Protein AF-A0A2P5DIG5-F1 (afdb_monomer_lite)

InterPro domains:
  IPR003653 Ulp1 protease family, C-terminal catalytic domain [PF02902] (7-115)
  IPR003653 Ulp1 protease family, C-terminal catalytic domain [PS50600] (1-116)
  IPR038765 Papain-like cysteine peptidase superfamily [SSF54001] (11-98)

Sequence (116 aa):
MDRFRQSFTTIDTYFANYVETAWKEFKNSGEKVDWDQQSALQKYILGGCLACSFSWIEIDQVYIPVNVETLEHWILLVLDISTRTITVYNSSKGDKDDDTIIREKIEPMATLLPFC

Secondary structure (DSSP, 8-state):
--TT---EEE--TTHHHHHHHHHHHHHHTTS---GGG-HHHHHHHTT-SSTTPPPGGG-SEEEEEEEEGGGTEEEEEEEETTTTEEEEE--S---HHHHHHHHHHHHHHHHH----

Radius of gyration: 14.73 Å; chains: 1; bounding box: 36×41×35 Å

Structure (mmCIF, N/CA/C/O backbone):
data_AF-A0A2P5DIG5-F1
#
_entry.id   AF-A0A2P5DIG5-F1
#
loop_
_atom_site.group_PDB
_atom_site.id
_atom_site.type_symbol
_atom_site.label_atom_id
_atom_site.label_alt_id
_atom_site.label_comp_id
_atom_site.label_asym_id
_atom_site.label_entity_id
_atom_site.label_seq_id
_atom_site.pdbx_PDB_ins_code
_atom_site.Cartn_x
_atom_site.Cartn_y
_atom_site.Cartn_z
_atom_site.occupancy
_atom_site.B_iso_or_equiv
_atom_site.auth_seq_id
_atom_site.auth_comp_id
_atom_site.auth_asym_id
_atom_site.auth_atom_id
_atom_site.pdbx_PDB_model_num
ATOM 1 N N . MET A 1 1 ? -7.169 -27.993 -13.687 1.00 44.69 1 MET A N 1
ATOM 2 C CA . MET A 1 1 ? -7.194 -26.531 -13.886 1.00 44.69 1 MET A CA 1
ATOM 3 C C . MET A 1 1 ? -5.774 -26.024 -13.709 1.00 44.69 1 MET A C 1
ATOM 5 O O . MET A 1 1 ? -5.098 -26.489 -12.797 1.00 44.69 1 MET A O 1
ATOM 9 N N . ASP A 1 2 ? -5.306 -25.223 -14.664 1.00 48.91 2 ASP A N 1
ATOM 10 C CA . ASP A 1 2 ? -3.900 -24.878 -14.906 1.00 48.91 2 ASP A CA 1
ATOM 11 C C . ASP A 1 2 ? -3.187 -24.232 -13.714 1.00 48.91 2 ASP A C 1
ATOM 13 O O . ASP A 1 2 ? -3.587 -23.187 -13.213 1.00 48.91 2 ASP A O 1
ATOM 17 N N . ARG A 1 3 ? -2.065 -24.832 -13.308 1.00 53.56 3 ARG A N 1
ATOM 18 C CA . ARG A 1 3 ? -1.220 -24.426 -12.173 1.00 53.56 3 ARG A CA 1
ATOM 19 C C . ARG A 1 3 ? -0.260 -23.260 -12.511 1.00 53.56 3 ARG A C 1
ATOM 21 O O . ARG A 1 3 ? 0.795 -23.153 -11.902 1.00 53.56 3 ARG A O 1
ATOM 28 N N . PHE A 1 4 ? -0.580 -22.423 -13.505 1.00 57.84 4 PHE A N 1
ATOM 29 C CA . PHE A 1 4 ? 0.348 -21.407 -14.046 1.00 57.84 4 PHE A CA 1
ATOM 30 C C . PHE A 1 4 ? -0.240 -20.003 -14.243 1.00 57.84 4 PHE A C 1
ATOM 32 O O . PHE A 1 4 ? 0.433 -19.145 -14.809 1.00 57.84 4 PHE A O 1
ATOM 39 N N . ARG A 1 5 ? -1.470 -19.729 -13.796 1.00 72.56 5 ARG A N 1
ATOM 40 C CA . ARG A 1 5 ? -2.054 -18.389 -13.922 1.00 72.56 5 ARG A CA 1
ATOM 41 C C . ARG A 1 5 ? -2.133 -17.740 -12.546 1.00 72.56 5 ARG A C 1
ATOM 43 O O . ARG A 1 5 ? -3.006 -18.091 -11.765 1.00 72.56 5 ARG A O 1
ATOM 50 N N . GLN A 1 6 ? -1.202 -16.829 -12.271 1.00 83.38 6 GLN A N 1
ATOM 51 C CA . GLN A 1 6 ? -1.273 -15.954 -11.104 1.00 83.38 6 GLN A CA 1
ATOM 52 C C . GLN A 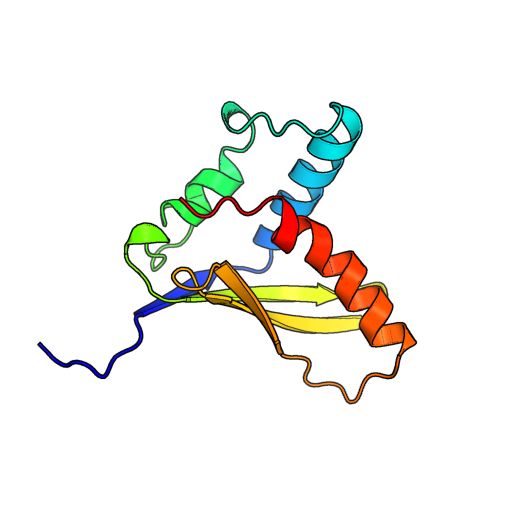1 6 ? -2.541 -15.101 -11.207 1.00 83.38 6 GLN A C 1
ATOM 54 O O . GLN A 1 6 ? -2.788 -14.463 -12.236 1.00 83.38 6 GLN A O 1
ATOM 59 N N . SER A 1 7 ? -3.357 -15.141 -10.164 1.00 92.50 7 SER A N 1
ATOM 60 C CA . SER A 1 7 ? -4.584 -14.365 -10.030 1.00 92.50 7 SER A CA 1
ATOM 61 C C . SER A 1 7 ? -4.283 -13.029 -9.358 1.00 92.50 7 SER A C 1
ATOM 63 O O . SER A 1 7 ? -3.473 -12.950 -8.435 1.00 92.50 7 SER A O 1
ATOM 65 N N . PHE A 1 8 ? -4.897 -11.953 -9.846 1.00 93.31 8 PHE A N 1
ATOM 66 C CA . PHE A 1 8 ? -4.587 -10.622 -9.351 1.00 93.31 8 PHE A CA 1
ATOM 67 C C . PHE A 1 8 ? -5.727 -9.630 -9.536 1.00 93.31 8 PHE A C 1
ATOM 69 O O . PHE A 1 8 ? -6.609 -9.817 -10.375 1.00 93.31 8 PHE A O 1
ATOM 76 N N . THR A 1 9 ? -5.647 -8.528 -8.794 1.00 93.62 9 THR A N 1
ATOM 77 C CA . THR A 1 9 ? -6.433 -7.318 -9.044 1.00 93.62 9 THR A CA 1
ATOM 78 C C . THR A 1 9 ? -5.524 -6.097 -9.071 1.00 93.62 9 THR A C 1
ATOM 80 O O . THR A 1 9 ? -4.463 -6.076 -8.449 1.00 93.62 9 THR A O 1
ATOM 83 N N . THR A 1 10 ? -5.950 -5.053 -9.770 1.00 93.94 10 THR A N 1
ATOM 84 C CA . THR A 1 10 ? -5.333 -3.727 -9.696 1.00 93.94 10 THR A CA 1
ATOM 85 C C . THR A 1 10 ? -6.315 -2.784 -9.028 1.00 93.94 10 THR A C 1
ATOM 87 O O . THR A 1 10 ? -7.510 -2.835 -9.324 1.00 93.94 10 THR A O 1
ATOM 90 N N . ILE A 1 11 ? -5.827 -1.954 -8.113 1.00 93.19 11 ILE A N 1
ATOM 91 C CA . ILE A 1 11 ? -6.629 -0.902 -7.487 1.00 93.19 11 ILE A CA 1
ATOM 92 C C . ILE A 1 11 ? -6.266 0.461 -8.065 1.00 93.19 11 ILE A C 1
ATOM 94 O O . ILE A 1 11 ? -5.246 0.614 -8.737 1.00 93.19 11 ILE A O 1
ATOM 98 N N . ASP A 1 12 ? -7.136 1.440 -7.853 1.00 93.75 12 ASP A N 1
ATOM 99 C CA . ASP A 1 12 ? -6.920 2.784 -8.364 1.00 93.75 12 ASP A CA 1
ATOM 100 C C . ASP A 1 12 ? -5.975 3.605 -7.473 1.00 93.75 12 ASP A C 1
ATOM 102 O O . ASP A 1 12 ? -5.489 3.169 -6.426 1.00 93.75 12 ASP A O 1
ATOM 106 N N . THR A 1 13 ? -5.714 4.82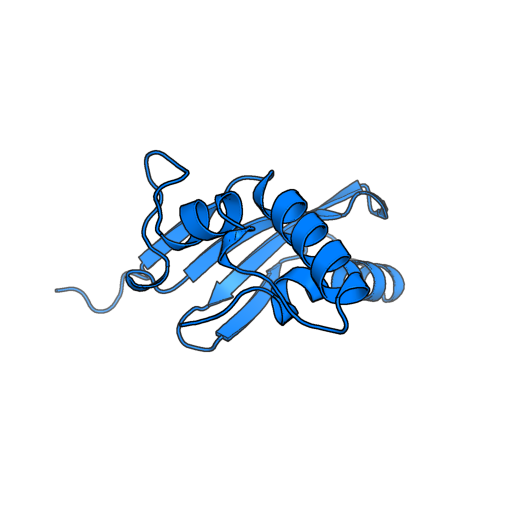9 -7.914 1.00 91.50 13 THR A N 1
ATOM 107 C CA . THR A 1 13 ? -4.798 5.758 -7.256 1.00 91.50 13 THR A CA 1
ATOM 108 C C . THR A 1 13 ? -5.375 6.395 -5.991 1.00 91.50 13 THR A C 1
ATOM 110 O O . THR A 1 13 ? -4.627 7.010 -5.233 1.00 91.50 13 THR A O 1
ATOM 113 N N . TYR A 1 14 ? -6.686 6.291 -5.745 1.00 92.88 14 TYR A N 1
ATOM 114 C CA . TYR A 1 14 ? -7.319 6.848 -4.546 1.00 92.88 14 TYR A CA 1
ATOM 115 C C . TYR A 1 14 ? -7.095 5.972 -3.320 1.00 92.88 14 TYR A C 1
ATOM 117 O O . TYR A 1 14 ? -7.125 6.483 -2.199 1.00 92.88 14 TYR A O 1
ATOM 125 N N . PHE A 1 15 ? -6.839 4.676 -3.514 1.00 93.25 15 PHE A N 1
ATOM 126 C CA . PHE A 1 15 ? -6.603 3.740 -2.420 1.00 93.25 15 PHE A CA 1
ATOM 127 C C . PHE A 1 15 ? -5.556 4.236 -1.414 1.00 93.25 15 PHE A C 1
ATOM 129 O O . PHE A 1 15 ? -5.798 4.215 -0.207 1.00 93.25 15 PHE A O 1
ATOM 136 N N . ALA A 1 16 ? -4.420 4.738 -1.908 1.00 92.06 16 ALA A N 1
ATOM 137 C CA . ALA A 1 16 ? -3.334 5.227 -1.063 1.00 92.06 16 ALA A CA 1
ATOM 138 C C . ALA A 1 16 ? -3.790 6.350 -0.112 1.00 92.06 16 ALA A C 1
ATOM 140 O O . ALA A 1 16 ? -3.419 6.350 1.059 1.00 92.06 16 ALA A O 1
ATOM 141 N N . ASN A 1 17 ? -4.671 7.242 -0.570 1.00 91.62 17 ASN A N 1
ATOM 142 C CA . ASN A 1 17 ? -5.186 8.353 0.235 1.00 91.62 17 ASN A CA 1
ATOM 143 C C . ASN A 1 17 ? -6.086 7.866 1.382 1.00 91.62 17 ASN A C 1
ATOM 145 O O . ASN A 1 17 ? -6.078 8.435 2.479 1.00 91.62 17 ASN A O 1
ATOM 149 N N . TYR A 1 18 ? -6.857 6.798 1.152 1.00 93.06 18 TYR A N 1
ATOM 150 C CA . TYR A 1 18 ? -7.653 6.172 2.207 1.00 93.06 18 TYR A CA 1
ATOM 151 C C . TYR A 1 18 ? -6.758 5.516 3.265 1.00 93.06 18 TYR A C 1
ATOM 153 O O . TYR A 1 18 ? -7.009 5.690 4.457 1.00 93.06 18 TYR A O 1
ATOM 161 N N . VAL A 1 19 ? -5.679 4.841 2.851 1.00 93.56 19 VAL A N 1
ATOM 162 C CA . VAL A 1 19 ? -4.694 4.267 3.785 1.00 93.56 19 VAL A CA 1
ATOM 163 C C . VAL A 1 19 ? -4.015 5.366 4.606 1.00 93.56 19 VAL A C 1
ATOM 165 O O . VAL A 1 19 ? -3.877 5.232 5.818 1.00 93.56 19 VAL A O 1
ATOM 168 N N . GLU A 1 20 ? -3.644 6.489 3.991 1.00 92.06 20 GLU A N 1
ATOM 169 C CA . GLU A 1 20 ? -3.063 7.626 4.717 1.00 92.06 20 GLU A CA 1
ATOM 170 C C . GLU A 1 20 ? -4.013 8.243 5.743 1.00 92.06 20 GLU A C 1
ATOM 172 O O . GLU A 1 20 ? -3.580 8.705 6.802 1.00 92.06 20 GLU A O 1
ATOM 177 N N . THR A 1 21 ? -5.308 8.271 5.435 1.00 91.75 21 THR A N 1
ATOM 178 C CA . THR A 1 21 ? -6.329 8.772 6.359 1.00 91.75 21 THR A CA 1
ATOM 179 C C . THR A 1 21 ? -6.432 7.842 7.567 1.00 91.75 21 THR A C 1
ATOM 181 O O . THR A 1 21 ? -6.269 8.300 8.700 1.00 91.75 21 THR A O 1
ATOM 184 N N . ALA A 1 22 ? -6.544 6.533 7.325 1.00 92.06 22 ALA A N 1
ATOM 185 C CA . ALA A 1 22 ? -6.517 5.514 8.371 1.00 92.06 22 ALA A CA 1
ATOM 186 C C . ALA A 1 22 ? -5.222 5.562 9.205 1.00 92.06 22 ALA A C 1
ATOM 188 O O . ALA A 1 22 ? -5.250 5.367 10.416 1.00 92.06 22 ALA A O 1
ATOM 189 N N . TRP A 1 23 ? -4.079 5.890 8.592 1.00 93.31 23 TRP A N 1
ATOM 190 C CA . TRP A 1 23 ? -2.792 6.019 9.288 1.00 93.31 23 TRP A CA 1
ATOM 191 C C . TRP A 1 23 ? -2.747 7.179 10.267 1.00 93.31 23 TRP A C 1
ATOM 193 O O . TRP A 1 23 ? -2.198 7.056 11.365 1.00 93.31 23 TRP A O 1
ATOM 203 N N . LYS A 1 24 ? -3.337 8.315 9.897 1.00 91.81 24 LYS A N 1
ATOM 204 C CA . LYS A 1 24 ? -3.460 9.459 10.806 1.00 91.81 24 LYS A CA 1
ATOM 205 C C . LYS A 1 24 ? -4.312 9.083 12.020 1.00 91.81 24 LYS A C 1
ATOM 207 O O . LYS A 1 24 ? -3.928 9.390 13.145 1.00 91.81 24 LYS A O 1
ATOM 212 N N . GLU A 1 25 ? -5.414 8.371 11.807 1.00 90.44 25 GLU A N 1
ATOM 213 C CA . GLU A 1 25 ? -6.291 7.890 12.882 1.00 90.44 25 GLU A CA 1
ATOM 214 C C . GLU A 1 25 ? -5.609 6.839 13.769 1.00 90.44 25 GLU A C 1
ATOM 216 O O . GLU A 1 25 ? -5.670 6.933 14.996 1.00 90.44 25 GLU A O 1
ATOM 221 N N . PHE A 1 26 ? -4.883 5.893 13.169 1.00 91.06 26 PHE A N 1
ATOM 222 C CA . PHE A 1 26 ? -4.071 4.899 13.873 1.00 91.06 26 PHE A CA 1
ATOM 223 C C . PHE A 1 26 ? -3.045 5.553 14.805 1.00 91.06 26 PHE A C 1
ATOM 225 O O . PHE A 1 26 ? -2.959 5.201 15.981 1.00 91.06 26 PHE A O 1
ATOM 232 N N . LYS A 1 27 ? -2.308 6.561 14.323 1.00 91.44 27 LYS A N 1
ATOM 233 C CA . LYS A 1 27 ? -1.327 7.282 15.149 1.00 91.44 27 LYS A CA 1
ATOM 234 C C . LYS A 1 27 ? -1.983 8.085 16.274 1.00 91.44 27 LYS A C 1
ATOM 236 O O . LYS A 1 27 ? -1.460 8.123 17.384 1.00 91.44 27 LYS A O 1
ATOM 241 N N . ASN A 1 28 ? -3.140 8.693 16.017 1.00 90.62 28 ASN A N 1
ATOM 242 C CA . ASN A 1 28 ? -3.844 9.512 17.008 1.00 90.62 28 ASN A CA 1
ATOM 243 C C . ASN A 1 28 ? -4.543 8.690 18.106 1.00 90.62 28 ASN A C 1
ATOM 245 O O . ASN A 1 28 ? -4.791 9.207 19.192 1.00 90.62 28 ASN A O 1
ATOM 249 N N . SER A 1 29 ? -4.868 7.427 17.837 1.00 87.75 29 SER A N 1
ATOM 250 C CA . SER A 1 29 ? -5.612 6.536 18.742 1.00 87.75 29 SER A CA 1
ATOM 251 C C . SER A 1 29 ? -4.726 5.653 19.629 1.00 87.75 29 SER A C 1
ATOM 253 O O . SER A 1 29 ? -5.243 4.815 20.372 1.00 87.75 29 SER A O 1
ATOM 255 N N . GLY A 1 30 ? -3.402 5.827 19.570 1.00 85.94 30 GLY A N 1
ATOM 256 C CA . GLY A 1 30 ? -2.458 4.941 20.249 1.00 85.94 30 GLY A CA 1
ATOM 257 C C . GLY A 1 30 ? -2.382 3.568 19.581 1.00 85.94 30 GLY A C 1
ATOM 258 O O . GLY A 1 30 ? -2.483 2.552 20.266 1.00 85.94 30 GLY A O 1
ATOM 259 N N . GLU A 1 31 ? -2.232 3.562 18.253 1.00 85.06 31 GLU A N 1
ATOM 260 C CA . GLU A 1 31 ? -1.998 2.372 17.427 1.00 85.06 31 GLU A CA 1
ATOM 261 C C . GLU A 1 31 ? -3.196 1.411 17.353 1.00 85.06 31 GLU A C 1
ATOM 263 O O . GLU A 1 31 ? -3.050 0.187 17.334 1.00 85.06 31 GLU A O 1
ATOM 268 N N . LYS A 1 32 ? -4.418 1.958 17.289 1.00 82.81 32 LYS A N 1
ATOM 269 C CA . LYS A 1 32 ? -5.644 1.165 17.123 1.00 82.81 32 LYS A CA 1
ATOM 270 C C . LYS A 1 32 ? -6.439 1.622 15.909 1.00 82.81 32 LYS A C 1
ATOM 272 O O . LYS A 1 32 ? -6.966 2.725 15.872 1.00 82.81 32 LYS A O 1
ATOM 277 N N . VAL A 1 33 ? -6.579 0.745 14.921 1.00 81.88 33 VAL A N 1
ATOM 278 C CA . VAL A 1 33 ? -7.477 1.002 13.790 1.00 81.88 33 VAL A CA 1
ATOM 279 C C . VAL A 1 33 ? -8.894 0.596 14.179 1.00 81.88 33 VAL A C 1
ATOM 281 O O . VAL A 1 33 ? -9.139 -0.574 14.474 1.00 81.88 33 VAL A O 1
ATOM 284 N N . ASP A 1 34 ? -9.830 1.543 14.151 1.00 86.06 34 ASP A N 1
ATOM 285 C CA . ASP A 1 34 ? -11.259 1.229 14.164 1.00 86.06 34 ASP A CA 1
ATOM 286 C C . ASP A 1 34 ? -11.688 0.849 12.743 1.00 86.06 34 ASP A C 1
ATOM 288 O O . ASP A 1 34 ? -11.986 1.706 11.906 1.00 86.06 34 ASP A O 1
ATOM 292 N N . TRP A 1 35 ? -11.656 -0.452 12.450 1.00 84.31 35 TRP A N 1
ATOM 293 C CA . TRP A 1 35 ? -11.990 -0.961 11.124 1.00 84.31 35 TRP A CA 1
ATOM 294 C C . TRP A 1 35 ? -13.422 -0.635 10.717 1.00 84.31 35 TRP A C 1
ATOM 296 O O . TRP A 1 35 ? -13.633 -0.403 9.528 1.00 84.31 35 TRP A O 1
ATOM 306 N N . ASP A 1 36 ? -14.367 -0.529 11.655 1.00 84.56 36 ASP A N 1
ATOM 307 C CA . ASP A 1 36 ? -15.768 -0.206 11.354 1.00 84.56 36 ASP A CA 1
ATOM 308 C C . ASP A 1 36 ? -15.908 1.189 10.720 1.00 84.56 36 ASP A C 1
ATOM 310 O O . ASP A 1 36 ? -16.829 1.436 9.936 1.00 84.56 36 ASP A O 1
ATOM 314 N N . GLN A 1 37 ? -14.946 2.084 10.971 1.00 84.88 37 GLN A N 1
ATOM 315 C CA . GLN A 1 37 ? -14.880 3.411 10.352 1.00 84.88 37 GLN A CA 1
ATOM 316 C C . GLN A 1 37 ? -14.171 3.410 8.985 1.00 84.88 37 GLN A C 1
ATOM 318 O O . GLN A 1 37 ? -14.382 4.316 8.177 1.00 84.88 37 GLN A O 1
ATOM 323 N N . GLN A 1 38 ? -13.426 2.354 8.641 1.00 88.12 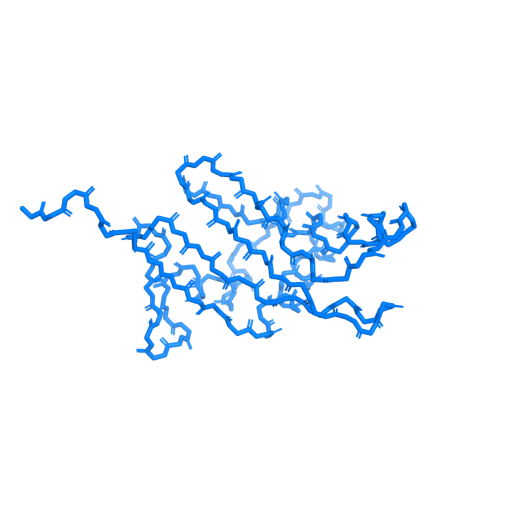38 GLN A N 1
ATOM 324 C CA . GLN A 1 38 ? -12.661 2.238 7.389 1.00 88.12 38 GLN A CA 1
ATOM 325 C C . GLN A 1 38 ? -13.459 1.618 6.228 1.00 88.12 38 GLN A C 1
ATOM 327 O O . GLN A 1 38 ? -12.937 0.825 5.439 1.00 88.12 38 GLN A O 1
ATOM 332 N N . SER A 1 39 ? -14.737 1.983 6.085 1.00 88.88 39 SER A N 1
ATOM 333 C CA . SER A 1 39 ? -15.652 1.364 5.107 1.00 88.88 39 SER A CA 1
ATOM 334 C C . SER A 1 39 ? -15.167 1.429 3.648 1.00 88.88 39 SER A C 1
ATOM 336 O O . SER A 1 39 ? -15.454 0.526 2.862 1.00 88.88 39 SER A O 1
ATOM 338 N N . ALA A 1 40 ? -14.411 2.467 3.271 1.00 90.38 40 ALA A N 1
ATOM 339 C CA . ALA A 1 40 ? -13.813 2.576 1.941 1.00 90.38 40 ALA A CA 1
ATOM 340 C C . ALA A 1 40 ? -12.722 1.515 1.725 1.00 90.38 40 ALA A C 1
ATOM 342 O O . ALA A 1 40 ? -12.785 0.774 0.746 1.00 90.38 40 ALA A O 1
ATOM 343 N N . LEU A 1 41 ? -11.775 1.383 2.661 1.00 91.31 41 LEU A N 1
ATOM 344 C CA . LEU A 1 41 ? -10.711 0.374 2.597 1.00 91.31 41 LEU A CA 1
ATOM 345 C C . LEU A 1 41 ? -11.283 -1.046 2.590 1.00 91.31 41 LEU A C 1
ATOM 347 O O . LEU A 1 41 ? -10.859 -1.871 1.782 1.00 91.31 41 LEU A O 1
ATOM 351 N N . GLN A 1 42 ? -12.307 -1.312 3.407 1.00 91.00 42 GLN A N 1
ATOM 352 C CA . GLN A 1 42 ? -12.987 -2.609 3.407 1.00 91.00 42 GLN A CA 1
ATOM 353 C C . GLN A 1 42 ? -13.586 -2.951 2.035 1.00 91.00 42 GLN A C 1
ATOM 355 O O . GLN A 1 42 ? -13.438 -4.076 1.563 1.00 91.00 42 GLN A O 1
ATOM 360 N N . LYS A 1 43 ? -14.222 -1.988 1.351 1.00 91.88 43 LYS A N 1
ATOM 361 C CA . LYS A 1 43 ? -14.782 -2.214 0.007 1.00 91.88 43 LYS A CA 1
ATOM 362 C C . LYS A 1 43 ? -13.713 -2.574 -1.021 1.00 91.88 43 LYS A C 1
ATOM 364 O O . LYS A 1 43 ? -13.994 -3.392 -1.892 1.00 91.88 43 LYS A O 1
ATOM 369 N N . TYR A 1 44 ? -12.511 -2.004 -0.929 1.00 92.81 44 TYR A N 1
ATOM 370 C CA . TYR A 1 44 ? -11.394 -2.410 -1.790 1.00 92.81 44 TYR A CA 1
ATOM 371 C C . TYR A 1 44 ? -10.962 -3.850 -1.516 1.00 92.81 44 TYR A C 1
ATOM 373 O O . TYR A 1 44 ? -10.852 -4.632 -2.459 1.00 92.81 44 TYR A O 1
ATOM 381 N N . ILE A 1 45 ? -10.774 -4.210 -0.243 1.00 90.81 45 ILE A N 1
ATOM 382 C CA . ILE A 1 45 ? -10.334 -5.553 0.173 1.00 90.81 45 ILE A CA 1
ATOM 383 C C . ILE A 1 45 ? -11.367 -6.621 -0.218 1.00 90.81 45 ILE A C 1
ATOM 385 O O . ILE A 1 45 ? -11.025 -7.715 -0.665 1.00 90.81 45 ILE A O 1
ATOM 389 N N . LEU A 1 46 ? -12.655 -6.298 -0.106 1.00 91.81 46 LEU A N 1
ATOM 390 C CA . LEU A 1 46 ? -13.753 -7.187 -0.486 1.00 91.81 46 LEU A CA 1
ATOM 391 C C . LEU A 1 46 ? -14.038 -7.195 -1.998 1.00 91.81 46 LEU A C 1
ATOM 393 O O . LEU A 1 46 ? 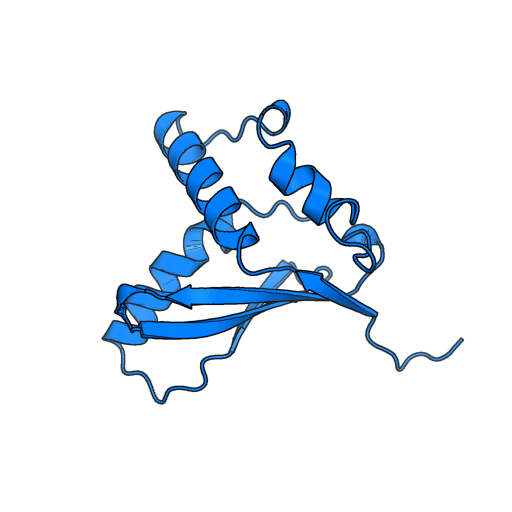-14.952 -7.889 -2.433 1.00 91.81 46 LEU A O 1
ATOM 397 N N . GLY A 1 47 ? -13.285 -6.440 -2.806 1.00 89.81 47 GLY A N 1
ATOM 398 C CA . GLY A 1 47 ? -13.477 -6.373 -4.258 1.00 89.81 47 GLY A CA 1
ATOM 399 C C . GLY A 1 47 ? -14.746 -5.636 -4.698 1.00 89.81 47 GLY A C 1
ATOM 400 O O . GLY A 1 47 ? -15.133 -5.716 -5.859 1.00 89.81 47 GLY A O 1
ATOM 401 N N . GLY A 1 48 ? -15.402 -4.902 -3.798 1.00 87.75 48 GLY A N 1
ATOM 402 C CA . GLY A 1 48 ? -16.652 -4.186 -4.067 1.00 87.75 48 GLY A CA 1
ATOM 403 C C . GLY A 1 48 ? -16.482 -2.749 -4.573 1.00 87.75 48 GLY A C 1
ATOM 404 O O . GLY A 1 48 ? -17.486 -2.072 -4.787 1.00 87.75 48 GLY A O 1
ATOM 405 N N . CYS A 1 49 ? -15.249 -2.247 -4.715 1.00 88.00 49 CYS A N 1
ATOM 406 C CA . CYS A 1 49 ? -15.011 -0.848 -5.094 1.00 88.00 49 CYS A CA 1
ATOM 407 C C . CYS A 1 49 ? -14.909 -0.615 -6.610 1.00 88.00 49 CYS A C 1
ATOM 409 O O . CYS A 1 49 ? -15.316 0.446 -7.082 1.00 88.00 49 CYS A O 1
ATOM 411 N N . LEU A 1 50 ? -14.376 -1.572 -7.379 1.00 89.00 50 LEU A N 1
ATOM 412 C CA . LEU A 1 50 ? -14.144 -1.430 -8.821 1.00 89.00 50 LEU A CA 1
ATOM 413 C C . LEU A 1 50 ? -14.913 -2.507 -9.599 1.00 89.00 50 LEU A C 1
ATOM 415 O O . LEU A 1 50 ? -15.094 -3.624 -9.129 1.00 89.00 50 LEU A O 1
ATOM 419 N N . ALA A 1 51 ? -15.339 -2.194 -10.826 1.00 82.56 51 ALA A N 1
ATOM 420 C CA . ALA A 1 51 ? -16.188 -3.087 -11.629 1.00 82.56 51 ALA A CA 1
ATOM 421 C C . ALA A 1 51 ? -15.554 -4.458 -11.951 1.00 82.56 51 ALA A C 1
ATOM 423 O O . ALA A 1 51 ? -16.275 -5.414 -12.219 1.00 82.56 51 ALA A O 1
ATOM 424 N N . CYS A 1 52 ? -14.222 -4.550 -11.917 1.00 81.94 52 CYS A N 1
ATOM 425 C CA . CYS A 1 52 ? -13.463 -5.776 -12.171 1.00 81.94 52 CYS A CA 1
ATOM 426 C C . CYS A 1 52 ? -12.519 -6.131 -11.008 1.00 81.94 52 CYS A C 1
ATOM 428 O O . CYS A 1 52 ? -11.540 -6.843 -11.232 1.00 81.94 52 CYS A O 1
ATOM 430 N N . SER A 1 53 ? -12.753 -5.603 -9.798 1.00 87.94 53 SER A N 1
ATOM 431 C CA . SER A 1 53 ? -11.953 -6.002 -8.637 1.00 87.94 53 SER A CA 1
ATOM 432 C C . SER A 1 53 ? -12.425 -7.330 -8.068 1.00 87.94 53 SER A C 1
ATOM 434 O O . SER A 1 53 ? -13.620 -7.596 -7.990 1.00 87.94 53 SER A O 1
ATOM 436 N N . PHE A 1 54 ? -11.468 -8.136 -7.627 1.00 90.50 54 PHE A N 1
ATOM 437 C CA . PHE A 1 54 ? -11.725 -9.363 -6.884 1.00 90.50 54 PHE A CA 1
ATOM 438 C C . PHE A 1 54 ? -11.490 -9.132 -5.398 1.00 90.50 54 PHE A C 1
ATOM 440 O O . PHE A 1 54 ? -10.713 -8.249 -5.014 1.00 90.50 54 PHE A O 1
ATOM 447 N N . SER A 1 55 ? -12.154 -9.928 -4.559 1.00 91.62 55 SER A N 1
ATOM 448 C CA . SER A 1 55 ? -11.815 -9.942 -3.142 1.00 91.62 55 SER A CA 1
ATOM 449 C C . SER A 1 55 ? -10.382 -10.431 -2.971 1.00 91.62 55 SER A C 1
ATOM 451 O O . SER A 1 55 ? -9.951 -11.379 -3.625 1.00 91.62 55 SER A O 1
ATOM 453 N N . TRP A 1 56 ? -9.642 -9.792 -2.069 1.00 91.81 56 TRP A N 1
ATOM 454 C CA . TRP A 1 56 ? -8.230 -10.086 -1.842 1.00 91.81 56 TRP A CA 1
ATOM 455 C C . TRP A 1 56 ? -8.003 -11.500 -1.288 1.00 91.81 56 TRP A C 1
ATOM 457 O O . TRP A 1 56 ? -6.897 -12.011 -1.388 1.00 91.81 56 TRP A O 1
ATOM 467 N N . ILE A 1 57 ? -9.043 -12.158 -0.759 1.00 88.44 57 ILE A N 1
ATOM 468 C CA . ILE A 1 57 ? -8.981 -13.556 -0.295 1.00 88.44 57 ILE A CA 1
ATOM 469 C C . ILE A 1 57 ? -9.009 -14.578 -1.444 1.00 88.44 57 ILE A C 1
ATOM 471 O O . ILE A 1 57 ? -8.739 -15.755 -1.221 1.00 88.44 57 ILE A O 1
ATOM 475 N N . GLU A 1 58 ? -9.383 -14.152 -2.653 1.00 90.50 58 GLU A N 1
ATOM 476 C CA . GLU A 1 58 ? -9.573 -15.022 -3.824 1.00 90.50 58 GLU A CA 1
ATOM 477 C C . GLU A 1 58 ? -8.420 -14.926 -4.831 1.00 90.50 58 GLU A C 1
ATOM 479 O O . GLU A 1 58 ? -8.442 -15.609 -5.856 1.00 90.50 58 GLU A O 1
ATOM 484 N N . ILE A 1 59 ? -7.437 -14.062 -4.565 1.00 91.75 59 ILE A N 1
ATOM 485 C CA . ILE A 1 59 ? -6.358 -13.726 -5.494 1.00 91.75 59 ILE A CA 1
ATOM 486 C C . ILE A 1 59 ? -4.983 -13.846 -4.845 1.00 91.75 59 ILE A C 1
ATOM 488 O O . ILE A 1 59 ? -4.837 -13.743 -3.630 1.00 91.75 59 ILE A O 1
ATOM 492 N N . ASP A 1 60 ? -3.958 -14.003 -5.676 1.00 93.50 60 ASP A N 1
ATOM 493 C CA . ASP A 1 60 ? -2.576 -14.111 -5.213 1.00 93.50 60 ASP A CA 1
ATOM 494 C C . ASP A 1 60 ? -1.963 -12.729 -4.944 1.00 93.50 60 ASP A C 1
ATOM 496 O O . ASP A 1 60 ? -1.222 -12.555 -3.973 1.00 93.50 60 ASP A O 1
ATOM 500 N N . GLN A 1 61 ? -2.248 -11.742 -5.808 1.00 94.44 61 GLN A N 1
ATOM 501 C CA . GLN A 1 61 ? -1.576 -10.440 -5.771 1.00 94.44 61 GLN A CA 1
ATOM 502 C C . GLN A 1 61 ? -2.488 -9.232 -5.993 1.00 94.44 61 GLN A C 1
ATOM 504 O O . GLN A 1 61 ? -3.427 -9.256 -6.790 1.00 94.44 61 GLN A O 1
ATOM 509 N N . VAL A 1 62 ? -2.143 -8.122 -5.341 1.00 94.38 62 VAL A N 1
ATOM 510 C CA . VAL A 1 62 ? -2.781 -6.817 -5.537 1.00 94.38 62 VAL A CA 1
ATOM 511 C C . VAL A 1 62 ? -1.749 -5.819 -6.053 1.00 94.38 62 VAL A C 1
ATOM 513 O O . VAL A 1 62 ? -0.714 -5.589 -5.427 1.00 94.38 62 VAL A O 1
ATOM 516 N N . TYR A 1 63 ? -2.056 -5.193 -7.185 1.00 95.25 63 TYR A N 1
ATOM 517 C CA . TYR A 1 63 ? -1.265 -4.118 -7.777 1.00 95.25 63 TYR A CA 1
ATOM 518 C C . TYR A 1 63 ? -1.785 -2.759 -7.307 1.00 95.25 63 TYR A C 1
ATOM 520 O O . TYR A 1 63 ? -2.944 -2.423 -7.563 1.00 95.25 63 TYR A O 1
ATOM 528 N N . ILE A 1 64 ? -0.925 -1.977 -6.652 1.00 95.12 64 ILE A N 1
ATOM 529 C CA . ILE A 1 64 ? -1.272 -0.691 -6.038 1.00 95.12 64 ILE A CA 1
ATOM 530 C C . ILE A 1 64 ? -0.378 0.415 -6.614 1.00 95.12 64 ILE A C 1
ATOM 532 O O . ILE A 1 64 ? 0.792 0.510 -6.235 1.00 95.12 64 ILE A O 1
ATOM 536 N N . PRO A 1 65 ? -0.885 1.255 -7.531 1.00 95.62 65 PRO A N 1
ATOM 537 C CA . PRO A 1 65 ? -0.156 2.432 -7.984 1.00 95.62 65 PRO A CA 1
ATOM 538 C C . PRO A 1 65 ? -0.137 3.496 -6.878 1.00 95.62 65 PRO A C 1
ATOM 540 O O . PRO A 1 65 ? -1.180 3.847 -6.324 1.00 95.62 65 PRO A O 1
ATOM 543 N N . VAL A 1 66 ? 1.042 4.035 -6.569 1.00 94.88 66 VAL A N 1
ATOM 544 C CA . VAL A 1 66 ? 1.220 5.070 -5.540 1.00 94.88 66 VAL A CA 1
ATOM 545 C C . VAL A 1 66 ? 1.982 6.250 -6.124 1.00 94.88 66 VAL A C 1
ATOM 547 O O . VAL A 1 66 ? 3.051 6.079 -6.709 1.00 94.88 66 VAL A O 1
ATOM 550 N N . ASN A 1 67 ? 1.436 7.452 -5.943 1.00 94.50 67 ASN A N 1
ATOM 551 C CA . ASN A 1 67 ? 2.134 8.690 -6.261 1.00 94.50 67 ASN A CA 1
ATOM 552 C C . ASN A 1 67 ? 3.016 9.099 -5.081 1.00 94.50 67 ASN A C 1
ATOM 554 O O . ASN A 1 67 ? 2.515 9.326 -3.975 1.00 94.50 67 ASN A O 1
ATOM 558 N N . VAL A 1 68 ? 4.316 9.211 -5.319 1.00 93.25 68 VAL A N 1
ATOM 559 C CA . VAL A 1 68 ? 5.274 9.804 -4.391 1.00 93.25 68 VAL A CA 1
ATOM 560 C C . VAL A 1 68 ? 5.452 11.263 -4.801 1.00 93.25 68 VAL A C 1
ATOM 562 O O . VAL A 1 68 ? 6.342 11.608 -5.572 1.00 93.25 68 VAL A O 1
ATOM 565 N N . GLU A 1 69 ? 4.556 12.116 -4.307 1.00 92.31 69 GLU A N 1
ATOM 566 C CA . GLU A 1 69 ? 4.433 13.517 -4.739 1.00 92.31 69 GLU A CA 1
ATOM 567 C C . GLU A 1 69 ? 5.733 14.312 -4.583 1.00 92.31 69 GLU A C 1
ATOM 569 O O . GLU A 1 69 ? 6.083 15.096 -5.457 1.00 92.31 69 GLU A O 1
ATOM 574 N N . THR A 1 70 ? 6.480 14.066 -3.505 1.00 91.19 70 THR A N 1
ATOM 575 C CA . THR A 1 70 ? 7.779 14.698 -3.228 1.00 91.19 70 THR A CA 1
ATOM 576 C C . THR A 1 70 ? 8.847 14.378 -4.269 1.00 91.19 70 THR A C 1
ATOM 578 O O . THR A 1 70 ? 9.774 15.164 -4.437 1.00 91.19 70 THR A O 1
ATOM 581 N N . LEU A 1 71 ? 8.714 13.246 -4.962 1.00 92.31 71 LEU A N 1
ATOM 582 C CA . LEU A 1 71 ? 9.608 12.815 -6.036 1.00 92.31 71 LEU A CA 1
ATOM 583 C C . LEU A 1 71 ? 9.006 13.058 -7.427 1.00 92.31 71 LEU A C 1
ATOM 585 O O . LEU A 1 71 ? 9.628 12.698 -8.423 1.00 92.31 71 LEU A O 1
ATOM 589 N N . GLU A 1 72 ? 7.783 13.599 -7.503 1.00 92.00 72 GLU A N 1
ATOM 590 C CA . GLU A 1 72 ? 6.990 13.706 -8.736 1.00 92.00 72 GLU A CA 1
ATOM 591 C C . GLU A 1 72 ? 6.961 12.379 -9.527 1.00 92.00 72 GLU A C 1
ATOM 593 O O . GLU A 1 72 ? 7.001 12.349 -10.761 1.00 92.00 72 GLU A O 1
ATOM 598 N N . HIS A 1 73 ? 6.915 11.253 -8.802 1.00 92.62 73 HIS A N 1
ATOM 599 C CA . HIS A 1 73 ? 7.135 9.923 -9.364 1.00 92.62 73 HIS A CA 1
ATOM 600 C C . HIS A 1 73 ? 6.069 8.917 -8.933 1.00 92.62 73 HIS A C 1
ATOM 602 O O . HIS A 1 73 ? 5.673 8.849 -7.771 1.00 92.62 73 HIS A O 1
ATOM 608 N N . TRP A 1 74 ? 5.645 8.076 -9.876 1.00 94.50 74 TRP A N 1
ATOM 609 C CA . TRP A 1 74 ? 4.754 6.956 -9.600 1.00 94.50 74 TRP A CA 1
ATOM 610 C C . TRP A 1 74 ? 5.549 5.677 -9.391 1.00 94.50 74 TRP A C 1
ATOM 612 O O . TRP A 1 74 ? 6.361 5.293 -10.231 1.00 94.50 74 TRP A O 1
ATOM 622 N N . ILE A 1 75 ? 5.238 4.984 -8.303 1.00 95.19 75 ILE A N 1
ATOM 623 C CA . ILE A 1 75 ? 5.728 3.637 -8.025 1.00 95.19 75 ILE A CA 1
ATOM 624 C C . ILE A 1 75 ? 4.571 2.644 -8.088 1.00 95.19 75 ILE A C 1
ATOM 626 O O . ILE A 1 75 ? 3.400 3.003 -7.924 1.00 95.19 75 ILE A O 1
ATOM 630 N N . LEU A 1 76 ? 4.904 1.376 -8.304 1.00 96.25 76 LEU A N 1
ATOM 631 C CA . LEU A 1 76 ? 3.948 0.279 -8.232 1.00 96.25 76 LEU A CA 1
ATOM 632 C C . LEU A 1 76 ? 4.292 -0.610 -7.042 1.00 96.25 76 LEU A C 1
ATOM 634 O O . LEU A 1 76 ? 5.392 -1.154 -6.965 1.00 96.25 76 LEU A O 1
ATOM 638 N N . LEU A 1 77 ? 3.339 -0.794 -6.136 1.00 95.69 77 LEU A N 1
ATOM 639 C CA . LEU A 1 77 ? 3.439 -1.805 -5.095 1.00 95.69 77 LEU A CA 1
ATOM 640 C C . LEU A 1 77 ? 2.761 -3.085 -5.576 1.00 95.69 77 LEU A C 1
ATOM 642 O O . LEU A 1 77 ? 1.648 -3.049 -6.103 1.00 95.69 77 LEU A O 1
ATOM 646 N N . VAL A 1 78 ? 3.429 -4.213 -5.372 1.00 95.56 78 VAL A N 1
ATOM 647 C CA . VAL A 1 78 ? 2.849 -5.542 -5.549 1.00 95.56 78 VAL A CA 1
ATOM 648 C C . VAL A 1 78 ? 2.765 -6.182 -4.189 1.00 95.56 78 VAL A C 1
ATOM 650 O O . VAL A 1 78 ? 3.774 -6.543 -3.584 1.00 95.56 78 VAL A O 1
ATOM 653 N N . LEU A 1 79 ? 1.542 -6.280 -3.710 1.00 94.56 79 LEU A N 1
ATOM 654 C CA . LEU A 1 79 ? 1.228 -6.953 -2.479 1.00 94.56 79 LEU A CA 1
ATOM 655 C C . LEU A 1 79 ? 0.934 -8.417 -2.782 1.00 94.56 79 LEU A C 1
ATOM 657 O O . LEU A 1 79 ? -0.009 -8.721 -3.508 1.00 94.56 79 LEU A O 1
ATOM 661 N N . ASP A 1 80 ? 1.738 -9.303 -2.214 1.00 93.50 80 ASP A N 1
ATOM 662 C CA . ASP A 1 80 ? 1.506 -10.739 -2.261 1.00 93.50 80 ASP A CA 1
ATOM 663 C C . ASP A 1 80 ? 0.720 -11.170 -1.021 1.00 93.50 80 ASP A C 1
ATOM 665 O O . ASP A 1 80 ? 1.185 -11.004 0.114 1.00 93.50 80 ASP A O 1
ATOM 669 N N . ILE A 1 81 ? -0.485 -11.697 -1.242 1.00 91.31 81 ILE A N 1
ATOM 670 C CA . ILE A 1 81 ? -1.408 -12.088 -0.171 1.00 91.31 81 ILE A CA 1
ATOM 671 C C . ILE A 1 81 ? -0.848 -13.280 0.612 1.00 91.31 81 ILE A C 1
ATOM 673 O O . ILE A 1 81 ? -0.980 -13.340 1.836 1.00 91.31 81 ILE A O 1
ATOM 677 N N . SER A 1 82 ? -0.183 -14.211 -0.079 1.00 89.12 82 SER A N 1
ATOM 678 C CA . SER A 1 82 ? 0.291 -15.467 0.505 1.00 89.12 82 SER A CA 1
ATOM 679 C C . SER A 1 82 ? 1.501 -15.268 1.417 1.00 89.12 82 SER A C 1
ATOM 681 O O . SER A 1 82 ? 1.562 -15.840 2.508 1.00 89.12 82 SER A O 1
ATOM 683 N N . THR A 1 83 ? 2.452 -14.431 1.000 1.00 91.31 83 THR A N 1
ATOM 684 C CA . THR A 1 83 ? 3.675 -14.154 1.766 1.00 91.31 83 THR A CA 1
ATOM 685 C C . THR A 1 83 ? 3.542 -12.934 2.666 1.00 91.31 83 THR A C 1
ATOM 687 O O . THR A 1 83 ? 4.413 -12.714 3.508 1.00 91.31 83 THR A O 1
ATOM 690 N N . ARG A 1 84 ? 2.466 -12.148 2.513 1.00 90.25 84 ARG A N 1
ATOM 691 C CA . ARG A 1 84 ? 2.238 -10.882 3.227 1.00 90.25 84 ARG A CA 1
ATOM 692 C C . ARG A 1 84 ? 3.391 -9.899 3.018 1.00 90.25 84 ARG A C 1
ATOM 694 O O . ARG A 1 84 ? 3.835 -9.222 3.943 1.00 90.25 84 ARG A O 1
ATOM 701 N N . THR A 1 85 ? 3.903 -9.844 1.790 1.00 92.69 85 THR A N 1
ATOM 702 C CA . THR A 1 85 ? 5.027 -8.977 1.421 1.00 92.69 85 THR A CA 1
ATOM 703 C C . THR A 1 85 ? 4.608 -7.945 0.396 1.00 92.69 85 THR A C 1
ATOM 705 O O . THR A 1 85 ? 3.926 -8.272 -0.574 1.00 92.69 85 THR A O 1
ATOM 708 N N . ILE A 1 86 ? 5.100 -6.721 0.563 1.00 94.75 86 ILE A N 1
ATOM 709 C CA . ILE A 1 86 ? 4.983 -5.666 -0.438 1.00 94.75 86 ILE A CA 1
ATOM 710 C C . ILE A 1 86 ? 6.309 -5.569 -1.192 1.00 94.75 86 ILE A C 1
ATOM 712 O O . ILE A 1 86 ? 7.345 -5.249 -0.610 1.00 94.75 86 ILE A O 1
ATOM 716 N N . THR A 1 87 ? 6.272 -5.834 -2.495 1.00 95.25 87 THR A N 1
ATOM 717 C CA . THR A 1 87 ? 7.385 -5.567 -3.412 1.00 95.25 87 THR A CA 1
ATOM 718 C C . THR A 1 87 ? 7.191 -4.199 -4.047 1.00 95.25 87 THR A C 1
ATOM 720 O O . THR A 1 87 ? 6.132 -3.920 -4.606 1.00 95.25 87 THR A O 1
ATOM 723 N N . VAL A 1 88 ? 8.216 -3.351 -3.988 1.00 95.00 88 VAL A N 1
ATOM 724 C CA . VAL A 1 88 ? 8.190 -2.016 -4.592 1.00 95.00 88 VAL A CA 1
ATOM 725 C C . VAL A 1 88 ? 8.872 -2.057 -5.953 1.00 95.00 88 VAL A C 1
ATOM 727 O O . VAL A 1 88 ? 10.054 -2.382 -6.052 1.00 95.00 88 VAL A O 1
ATOM 730 N N . TYR A 1 89 ? 8.138 -1.688 -6.996 1.00 94.88 89 TYR A N 1
ATOM 731 C CA . TYR A 1 89 ? 8.674 -1.441 -8.327 1.00 94.88 89 TYR A CA 1
ATOM 732 C C . TYR A 1 89 ? 8.828 0.065 -8.524 1.00 94.88 89 TYR A C 1
ATOM 734 O O . TYR A 1 89 ? 7.845 0.795 -8.674 1.00 94.88 89 TYR A O 1
ATOM 742 N N . ASN A 1 90 ? 10.081 0.513 -8.529 1.00 92.38 90 ASN A N 1
ATOM 743 C CA . ASN A 1 90 ? 10.472 1.879 -8.849 1.00 92.38 90 ASN A CA 1
ATOM 744 C C . ASN A 1 90 ? 11.163 1.884 -10.220 1.00 92.38 90 ASN A C 1
ATOM 746 O O . ASN A 1 90 ? 12.126 1.147 -10.435 1.00 92.38 90 ASN A O 1
ATOM 750 N N . SER A 1 91 ? 10.642 2.675 -11.159 1.00 91.69 91 SER A N 1
ATOM 751 C CA . SER A 1 91 ? 11.203 2.771 -12.516 1.00 91.69 91 SER A CA 1
ATOM 752 C C . SER A 1 91 ? 12.335 3.796 -12.622 1.00 91.69 91 SER A C 1
ATOM 754 O O . SER A 1 91 ? 13.120 3.750 -13.573 1.00 91.69 91 SER A O 1
ATOM 756 N N . SER A 1 92 ? 12.444 4.699 -11.646 1.00 86.31 92 SER A N 1
ATOM 757 C CA . SER A 1 92 ? 13.549 5.642 -11.546 1.00 86.31 92 SER A CA 1
ATOM 758 C C . SER A 1 92 ? 14.797 4.957 -10.988 1.00 86.31 92 SER A C 1
ATOM 760 O O . SER A 1 92 ? 14.723 4.106 -10.099 1.00 86.31 92 SER A O 1
ATOM 762 N N . LYS A 1 93 ? 15.975 5.361 -11.478 1.00 70.25 93 LYS A N 1
ATOM 763 C CA . LYS A 1 93 ? 17.246 5.083 -10.795 1.00 70.25 93 LYS A CA 1
ATOM 764 C C . LYS A 1 93 ? 17.354 6.057 -9.622 1.00 70.25 93 LYS A C 1
ATOM 766 O O . LYS A 1 93 ? 18.066 7.050 -9.732 1.00 70.25 93 LYS A O 1
ATOM 771 N N . GLY A 1 94 ? 16.580 5.803 -8.571 1.00 70.94 94 GLY A N 1
ATOM 772 C CA . GLY A 1 94 ? 16.614 6.623 -7.367 1.00 70.94 94 GLY A CA 1
ATOM 773 C C . GLY A 1 94 ? 17.959 6.534 -6.651 1.00 70.94 94 GLY A C 1
ATOM 774 O O . GLY A 1 94 ? 18.762 5.626 -6.909 1.00 70.94 94 GLY A O 1
ATOM 775 N N . ASP A 1 95 ? 18.210 7.488 -5.764 1.00 79.00 95 ASP A N 1
ATOM 776 C CA . ASP A 1 95 ? 19.304 7.419 -4.799 1.00 79.00 95 ASP A CA 1
ATOM 777 C C . ASP A 1 95 ? 18.802 6.979 -3.406 1.00 79.00 95 ASP A C 1
ATOM 779 O O . ASP A 1 95 ? 17.689 6.478 -3.245 1.00 79.00 95 ASP A O 1
ATOM 783 N N . LYS A 1 96 ? 19.653 7.087 -2.379 1.00 80.88 96 LYS A N 1
ATOM 784 C CA . LYS A 1 96 ? 19.299 6.652 -1.017 1.00 80.88 96 LYS A CA 1
ATOM 785 C C . LYS A 1 96 ? 18.234 7.531 -0.358 1.00 80.88 96 LYS A C 1
ATOM 787 O O . LYS A 1 96 ? 17.533 7.048 0.538 1.00 80.88 96 LYS A O 1
ATOM 792 N N . ASP A 1 97 ? 18.147 8.794 -0.752 1.00 85.88 97 ASP A N 1
ATOM 793 C CA . ASP A 1 97 ? 17.178 9.725 -0.186 1.00 85.88 97 ASP A CA 1
ATOM 794 C C . ASP A 1 97 ? 15.792 9.402 -0.766 1.00 85.88 97 ASP A C 1
ATOM 796 O O . ASP A 1 97 ? 14.826 9.281 -0.005 1.00 85.88 97 ASP A O 1
ATOM 800 N N . ASP A 1 98 ? 15.721 9.090 -2.067 1.00 89.88 98 ASP A N 1
ATOM 801 C CA . ASP A 1 98 ? 14.506 8.580 -2.720 1.00 89.88 98 ASP A CA 1
ATOM 802 C C . ASP A 1 98 ? 13.988 7.299 -2.047 1.00 89.88 98 ASP A C 1
ATOM 804 O O . ASP A 1 98 ? 12.799 7.188 -1.740 1.00 89.88 98 ASP A O 1
ATOM 808 N N . ASP A 1 99 ? 14.876 6.339 -1.762 1.00 90.38 99 ASP A N 1
ATOM 809 C CA . ASP A 1 99 ? 14.515 5.090 -1.078 1.00 90.38 99 ASP A CA 1
ATOM 810 C C . ASP A 1 99 ? 13.929 5.342 0.321 1.00 90.38 99 ASP A C 1
ATOM 812 O O . ASP A 1 99 ? 13.025 4.623 0.758 1.00 90.38 99 ASP A O 1
ATOM 816 N N . THR A 1 100 ? 14.433 6.351 1.034 1.00 93.25 100 THR A N 1
ATOM 817 C CA . THR A 1 100 ? 13.936 6.724 2.367 1.00 93.25 100 THR A CA 1
ATOM 818 C C . THR A 1 100 ? 12.536 7.322 2.270 1.00 93.25 100 THR A C 1
ATOM 820 O O . THR A 1 100 ? 11.627 6.874 2.970 1.00 93.25 100 THR A O 1
ATOM 823 N N . ILE A 1 101 ? 12.329 8.248 1.333 1.00 94.25 101 ILE A N 1
ATOM 824 C CA . ILE A 1 101 ? 11.022 8.865 1.066 1.00 94.25 101 ILE A CA 1
ATOM 825 C C . ILE A 1 101 ? 9.992 7.805 0.653 1.00 94.25 101 ILE A C 1
ATOM 827 O O . ILE A 1 101 ? 8.859 7.799 1.141 1.00 94.25 101 ILE A O 1
ATOM 831 N N . ILE A 1 102 ? 10.381 6.869 -0.217 1.00 94.00 102 ILE A N 1
ATOM 832 C CA . ILE A 1 102 ? 9.522 5.755 -0.628 1.00 94.00 102 ILE A CA 1
ATOM 833 C C . ILE A 1 102 ? 9.169 4.880 0.578 1.00 94.00 102 ILE A C 1
ATOM 835 O O . ILE A 1 102 ? 8.003 4.525 0.742 1.00 94.00 102 ILE A O 1
ATOM 839 N N . ARG A 1 103 ? 10.138 4.549 1.441 1.00 93.56 103 ARG A N 1
ATOM 840 C CA . ARG A 1 103 ? 9.900 3.747 2.654 1.00 93.56 103 ARG A CA 1
ATOM 841 C C . ARG A 1 103 ? 8.891 4.398 3.596 1.00 93.56 103 ARG A C 1
ATOM 843 O O . ARG A 1 103 ? 7.979 3.715 4.055 1.00 93.56 103 ARG A O 1
ATOM 850 N N . GLU A 1 104 ? 9.019 5.696 3.840 1.00 93.88 104 GLU A N 1
ATOM 851 C CA . GLU A 1 104 ? 8.059 6.452 4.654 1.00 93.88 104 GLU A CA 1
ATOM 852 C C . GLU A 1 104 ? 6.666 6.469 4.009 1.00 93.88 104 GLU A C 1
ATOM 854 O O . GLU A 1 104 ? 5.655 6.303 4.692 1.00 93.88 104 GLU A O 1
ATOM 859 N N . LYS A 1 105 ? 6.596 6.600 2.677 1.00 93.81 105 LYS A N 1
ATOM 860 C CA . LYS A 1 105 ? 5.326 6.587 1.940 1.00 93.81 105 LYS A CA 1
ATOM 861 C C . LYS A 1 105 ? 4.610 5.234 2.006 1.00 93.81 105 LYS A C 1
ATOM 863 O O . LYS A 1 105 ? 3.381 5.219 2.025 1.00 93.81 105 LYS A O 1
ATOM 868 N N . ILE A 1 106 ? 5.339 4.113 2.027 1.00 93.44 106 ILE A N 1
ATOM 869 C CA . ILE A 1 106 ? 4.752 2.756 2.042 1.00 93.44 106 ILE A CA 1
ATOM 870 C C . ILE A 1 106 ? 4.484 2.208 3.448 1.00 93.44 106 ILE A C 1
ATOM 872 O O . ILE A 1 106 ? 3.725 1.248 3.577 1.00 93.44 106 ILE A O 1
ATOM 876 N N . GLU A 1 107 ? 5.090 2.777 4.493 1.00 93.81 107 GLU A N 1
ATOM 877 C CA . GLU A 1 107 ? 4.915 2.336 5.885 1.00 93.81 107 GLU A CA 1
ATOM 878 C C . GLU A 1 107 ? 3.434 2.228 6.306 1.00 93.81 107 GLU A C 1
ATOM 880 O O . GLU A 1 107 ? 3.065 1.194 6.879 1.00 93.81 107 GLU A O 1
ATOM 885 N N . PRO A 1 108 ? 2.550 3.194 5.974 1.00 93.81 108 PRO A N 1
ATOM 886 C CA . PRO A 1 108 ? 1.119 3.072 6.232 1.00 93.81 108 PRO A CA 1
ATOM 887 C C . PRO A 1 108 ? 0.509 1.808 5.624 1.00 93.81 108 PRO A C 1
ATOM 889 O O . PRO A 1 108 ? -0.223 1.093 6.301 1.00 93.81 108 PRO A O 1
ATOM 892 N N . MET A 1 109 ? 0.829 1.500 4.363 1.00 92.69 109 MET A N 1
ATOM 893 C CA . MET A 1 109 ? 0.326 0.301 3.690 1.00 92.69 109 MET A CA 1
ATOM 894 C C . MET A 1 109 ? 0.887 -0.966 4.338 1.00 92.69 109 MET A C 1
ATOM 896 O O . MET A 1 109 ? 0.140 -1.906 4.586 1.00 92.69 109 MET A O 1
ATOM 900 N N . ALA A 1 110 ? 2.184 -0.994 4.642 1.00 92.44 110 ALA A N 1
ATOM 901 C CA . ALA A 1 110 ? 2.828 -2.153 5.256 1.00 92.44 110 ALA A CA 1
ATOM 902 C C . ALA A 1 110 ? 2.305 -2.449 6.672 1.00 92.44 110 ALA A C 1
ATOM 904 O O . ALA A 1 110 ? 2.301 -3.604 7.090 1.00 92.44 110 ALA A O 1
ATOM 905 N N . THR A 1 111 ? 1.861 -1.419 7.394 1.00 91.38 111 THR A N 1
ATOM 906 C CA . THR A 1 111 ? 1.390 -1.545 8.780 1.00 91.38 111 THR A CA 1
ATOM 907 C C . THR A 1 111 ? -0.109 -1.799 8.862 1.00 91.38 111 THR A C 1
ATOM 909 O O . THR A 1 111 ? -0.558 -2.630 9.648 1.00 91.38 111 THR A O 1
ATOM 912 N N . LEU A 1 112 ? 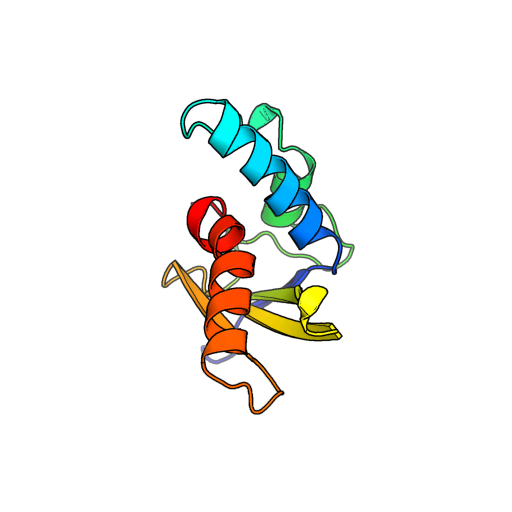-0.896 -1.058 8.079 1.00 89.81 112 LEU A N 1
ATOM 913 C CA . LEU A 1 112 ? -2.347 -1.058 8.215 1.00 89.81 112 LEU A CA 1
ATOM 914 C C . LEU A 1 112 ? -3.029 -2.130 7.403 1.00 89.81 112 LEU A C 1
ATOM 916 O O . LEU A 1 112 ? -4.113 -2.527 7.810 1.00 89.81 112 LEU A O 1
ATOM 920 N N . LEU A 1 113 ? -2.476 -2.538 6.255 1.00 84.38 113 LEU A N 1
ATOM 921 C CA . LEU A 1 113 ? -3.145 -3.527 5.421 1.00 84.38 113 LEU A CA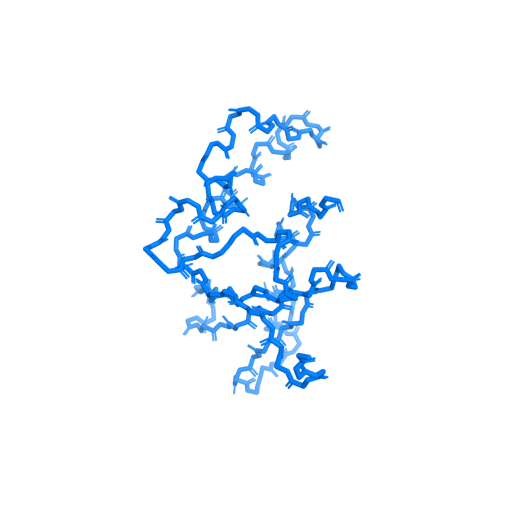 1
ATOM 922 C C . LEU A 1 113 ? -3.213 -4.841 6.203 1.00 84.38 113 LEU A C 1
ATOM 924 O O . LEU A 1 113 ? -2.189 -5.499 6.399 1.00 84.38 113 LEU A O 1
ATOM 928 N N . PRO A 1 114 ? -4.407 -5.209 6.691 1.00 65.06 114 PRO A N 1
ATOM 929 C CA . PRO A 1 114 ? -4.563 -6.413 7.462 1.00 65.06 114 PRO A CA 1
ATOM 930 C C . PRO A 1 114 ? -4.577 -7.537 6.434 1.00 65.06 114 PRO A C 1
ATOM 932 O O . PRO A 1 114 ? -5.454 -7.578 5.572 1.00 65.06 114 PRO A O 1
ATOM 935 N N . PHE A 1 115 ? -3.622 -8.457 6.486 1.00 57.72 115 PHE A N 1
ATOM 936 C CA . PHE A 1 115 ? -3.841 -9.720 5.790 1.00 57.72 115 PHE A CA 1
ATOM 937 C C . PHE A 1 115 ? -4.603 -10.638 6.726 1.00 57.72 115 PHE A C 1
ATOM 939 O O . PHE A 1 115 ? -4.119 -10.937 7.821 1.00 57.72 115 PHE A O 1
ATOM 946 N N . CYS A 1 116 ? -5.808 -10.999 6.272 1.00 42.41 116 CYS A N 1
ATOM 947 C CA . CYS A 1 116 ? -6.669 -12.047 6.807 1.00 42.41 116 CYS A CA 1
ATOM 948 C C . CYS A 1 116 ? -5.873 -13.257 7.322 1.00 42.41 116 CYS A C 1
ATOM 950 O O . CYS A 1 116 ? -4.826 -13.612 6.722 1.00 42.41 116 CYS A O 1
#

pLDDT: mean 88.22, std 10.29, range [42.41, 96.25]

Foldseek 3Di:
DDPPDAFEDEDDACLLVLLVVQVVVCVVVVNDRPVVVSVVNVCQCCQNPDPPGHHVVVGQWYWYWYQLVVVNAIWIWIQGLVVRDTDIGGPDPDDPVVVVSVCVSCVSVSRPVDRD

Organism: Trema orientale (NCBI:txid63057)